Protein AF-A0A0C3K5I9-F1 (afdb_monomer_lite)

Structure (mmCIF, N/CA/C/O backbone):
data_AF-A0A0C3K5I9-F1
#
_entry.id   AF-A0A0C3K5I9-F1
#
loop_
_atom_site.group_PDB
_atom_site.id
_atom_site.type_symbol
_atom_site.label_atom_id
_atom_site.label_alt_id
_atom_site.label_comp_id
_atom_site.label_asym_id
_atom_site.label_entity_id
_atom_site.label_seq_id
_atom_site.pdbx_PDB_ins_code
_atom_site.Cartn_x
_atom_site.Cartn_y
_atom_site.Cartn_z
_atom_site.occupancy
_atom_site.B_iso_or_equiv
_atom_site.auth_seq_id
_atom_site.auth_comp_id
_atom_site.auth_asym_id
_atom_site.auth_atom_id
_atom_site.pdbx_PDB_model_num
ATOM 1 N N . MET A 1 1 ? -6.798 -8.706 -18.621 1.00 51.22 1 MET A N 1
ATOM 2 C CA . MET A 1 1 ? -7.401 -9.427 -17.485 1.00 51.22 1 MET A CA 1
ATOM 3 C C . MET A 1 1 ? -6.403 -9.450 -16.340 1.00 51.22 1 MET A C 1
ATOM 5 O O . MET A 1 1 ? -5.362 -10.071 -16.494 1.00 51.22 1 MET A O 1
ATOM 9 N N . GLY A 1 2 ? -6.638 -8.662 -15.286 1.00 62.53 2 GLY A N 1
ATOM 10 C CA . GLY A 1 2 ? -5.758 -8.630 -14.108 1.00 62.53 2 GLY A CA 1
ATOM 11 C C . GLY A 1 2 ? -5.870 -9.905 -13.270 1.00 62.53 2 GLY A C 1
ATOM 12 O O . GLY A 1 2 ? -6.779 -10.707 -13.486 1.00 62.53 2 GLY A O 1
ATOM 13 N N . SER A 1 3 ? -4.951 -10.083 -12.327 1.00 76.44 3 SER A N 1
ATOM 14 C CA . SER A 1 3 ? -4.976 -11.196 -11.371 1.00 76.44 3 SER A CA 1
ATOM 15 C C . SER A 1 3 ? -5.834 -10.852 -10.154 1.00 76.44 3 SER A C 1
ATOM 17 O O . SER A 1 3 ? -5.973 -9.680 -9.796 1.00 76.44 3 SER A O 1
ATOM 19 N N . ALA A 1 4 ? -6.384 -11.873 -9.489 1.00 86.75 4 ALA A N 1
ATOM 20 C CA . ALA A 1 4 ? -6.992 -11.691 -8.174 1.00 86.75 4 ALA A CA 1
ATOM 21 C C . ALA A 1 4 ? -5.966 -11.099 -7.191 1.00 86.75 4 ALA A C 1
ATOM 23 O O . ALA A 1 4 ? -4.778 -11.427 -7.252 1.00 86.75 4 ALA A O 1
ATOM 24 N N . ALA A 1 5 ? -6.425 -10.213 -6.305 1.00 92.06 5 ALA A N 1
ATOM 25 C CA . ALA A 1 5 ? -5.573 -9.662 -5.263 1.00 92.06 5 ALA A CA 1
ATOM 26 C C . ALA A 1 5 ? -5.323 -10.712 -4.171 1.00 92.06 5 ALA A C 1
ATOM 28 O O . ALA A 1 5 ? -6.255 -11.374 -3.714 1.00 92.06 5 ALA A O 1
ATOM 29 N N . ASN A 1 6 ? -4.075 -10.827 -3.728 1.00 94.88 6 ASN A N 1
ATOM 30 C CA . ASN A 1 6 ? -3.651 -11.726 -2.663 1.00 94.88 6 ASN A CA 1
ATOM 31 C C . ASN A 1 6 ? -3.358 -10.933 -1.390 1.00 94.88 6 ASN A C 1
ATOM 33 O O . ASN A 1 6 ? -2.788 -9.841 -1.447 1.00 94.88 6 ASN A O 1
ATOM 37 N N . ARG A 1 7 ? -3.711 -11.496 -0.231 1.00 97.00 7 ARG A N 1
ATOM 38 C CA . ARG A 1 7 ? -3.305 -10.939 1.061 1.00 97.00 7 ARG A CA 1
ATOM 39 C C . ARG A 1 7 ? -1.832 -11.245 1.290 1.00 97.00 7 ARG A C 1
ATOM 41 O O . ARG A 1 7 ? -1.464 -12.411 1.395 1.00 97.00 7 ARG A O 1
ATOM 48 N N . ILE A 1 8 ? -1.020 -10.202 1.388 1.00 97.25 8 ILE A N 1
ATO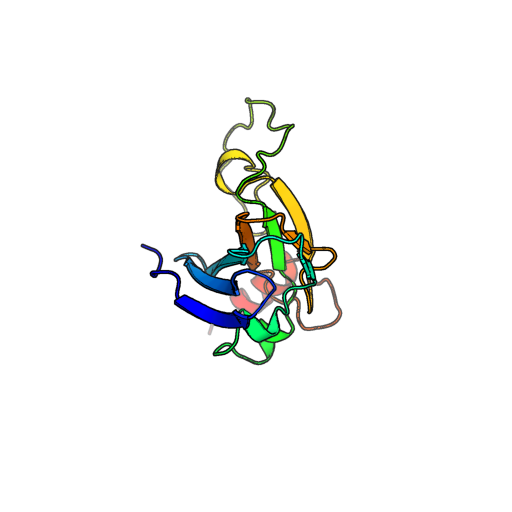M 49 C CA . ILE A 1 8 ? 0.422 -10.311 1.614 1.00 97.25 8 ILE A CA 1
ATOM 50 C C . ILE A 1 8 ? 0.703 -10.573 3.087 1.00 97.25 8 ILE A C 1
ATOM 52 O O . ILE A 1 8 ? 1.422 -11.505 3.432 1.00 97.25 8 ILE A O 1
ATOM 56 N N . TRP A 1 9 ? 0.091 -9.782 3.964 1.00 98.00 9 TRP A N 1
ATOM 57 C CA . TRP A 1 9 ? 0.214 -9.970 5.400 1.00 98.00 9 TRP A CA 1
ATOM 58 C C . TRP A 1 9 ? -1.042 -9.527 6.140 1.00 98.00 9 TRP A C 1
ATOM 60 O O . TRP A 1 9 ? -1.938 -8.867 5.603 1.00 98.00 9 TRP A O 1
ATOM 70 N N . LYS A 1 10 ? -1.091 -9.943 7.403 1.00 97.94 10 LYS A N 1
ATOM 71 C CA . LYS A 1 10 ? -2.139 -9.657 8.371 1.00 97.94 10 LYS A CA 1
ATOM 72 C C . LYS A 1 10 ? -1.466 -9.386 9.717 1.00 97.94 10 LYS A C 1
ATOM 74 O O . LYS A 1 10 ? -0.654 -10.199 10.149 1.00 97.94 10 LYS A O 1
ATOM 79 N N . GLN A 1 11 ? -1.828 -8.288 10.365 1.00 97.81 11 GLN A N 1
ATOM 80 C CA . GLN A 1 11 ? -1.364 -7.920 11.698 1.00 97.81 11 GLN A CA 1
ATOM 81 C C . GLN A 1 11 ? -2.573 -7.651 12.595 1.00 97.81 11 GLN A C 1
ATOM 83 O O . GLN A 1 11 ? -3.464 -6.895 12.214 1.00 97.81 11 GLN A O 1
ATOM 88 N N . GLU A 1 12 ? -2.596 -8.262 13.775 1.00 98.19 12 GLU A N 1
ATOM 89 C CA . GLU A 1 12 ? -3.651 -8.045 14.768 1.00 98.19 12 GLU A CA 1
ATOM 90 C C . GLU A 1 12 ? -3.580 -6.616 15.334 1.00 98.19 12 GLU A C 1
ATOM 92 O O . GLU A 1 12 ? -2.495 -6.076 15.574 1.00 98.19 12 GLU A O 1
ATOM 97 N N . VAL A 1 13 ? -4.743 -5.995 15.519 1.00 97.19 13 VAL A N 1
ATOM 98 C CA . VAL A 1 13 ? -4.927 -4.669 16.128 1.00 97.19 13 VAL A CA 1
ATOM 99 C C . VAL A 1 13 ? -6.134 -4.705 17.071 1.00 97.19 13 VAL A C 1
ATOM 101 O O . VAL A 1 13 ? -6.873 -5.686 17.121 1.00 97.19 13 VAL A O 1
ATOM 104 N N . ALA A 1 14 ? -6.368 -3.633 17.829 1.00 96.06 14 ALA A N 1
ATOM 105 C CA . ALA A 1 14 ? -7.523 -3.559 18.720 1.00 96.06 14 ALA A CA 1
ATOM 106 C C . ALA A 1 14 ? -8.846 -3.786 17.954 1.00 96.06 14 ALA A C 1
ATOM 108 O O . ALA A 1 14 ? -9.176 -3.059 17.011 1.00 96.06 14 ALA A O 1
ATOM 109 N N . GLY A 1 15 ? -9.586 -4.824 18.356 1.00 96.38 15 GLY A N 1
ATOM 110 C CA . GLY A 1 15 ? -10.897 -5.164 17.796 1.00 96.38 15 GLY A CA 1
ATOM 111 C C . GLY A 1 15 ? -10.879 -5.759 16.382 1.00 96.38 15 GLY A C 1
ATOM 112 O O . GLY A 1 15 ? -11.934 -5.862 15.763 1.00 96.38 15 GLY A O 1
ATOM 113 N N . GLY A 1 16 ? -9.718 -6.146 15.839 1.00 97.62 16 GLY A N 1
ATOM 114 C CA . GLY A 1 16 ? -9.644 -6.755 14.511 1.00 97.62 16 GLY A CA 1
ATOM 115 C C . GLY A 1 16 ? -8.230 -6.821 13.948 1.00 97.62 16 GLY A C 1
ATOM 116 O O . GLY A 1 16 ? -7.270 -7.107 14.652 1.00 97.62 16 GLY A O 1
ATOM 117 N N . ASP A 1 17 ? -8.098 -6.563 12.650 1.00 98.50 17 ASP A N 1
ATOM 118 C CA . ASP A 1 17 ? -6.843 -6.736 11.920 1.00 98.50 17 ASP A CA 1
ATOM 119 C C . ASP A 1 17 ? -6.553 -5.592 10.950 1.00 98.50 17 ASP A C 1
ATOM 121 O O . ASP A 1 17 ? -7.455 -5.093 10.269 1.00 98.50 17 ASP A O 1
ATOM 125 N N . LEU A 1 18 ? -5.271 -5.276 10.790 1.00 98.56 18 LEU A N 1
ATOM 126 C CA . LEU A 1 18 ? -4.739 -4.546 9.647 1.00 98.56 18 LEU A CA 1
ATOM 127 C C . LEU A 1 18 ? -4.224 -5.544 8.602 1.00 98.56 18 LEU A C 1
ATOM 129 O O . LEU A 1 18 ? -3.481 -6.472 8.923 1.00 98.56 18 LEU A O 1
ATOM 133 N N . GLN A 1 19 ? -4.609 -5.368 7.340 1.00 98.56 19 GLN A N 1
ATOM 134 C CA . GLN A 1 19 ? -4.277 -6.304 6.264 1.00 98.56 19 GLN A CA 1
ATOM 135 C C . GLN A 1 19 ? -3.767 -5.572 5.026 1.00 98.56 19 GLN A C 1
ATOM 137 O O . GLN A 1 19 ? -4.394 -4.610 4.573 1.00 98.56 19 GLN A O 1
ATOM 142 N N . LEU A 1 20 ? -2.677 -6.076 4.444 1.00 98.44 20 LEU A N 1
ATOM 143 C CA . LEU A 1 20 ? -2.168 -5.635 3.147 1.00 98.44 20 LEU A CA 1
ATOM 144 C C . LEU A 1 20 ? -2.576 -6.624 2.059 1.00 98.44 20 LEU A C 1
ATOM 146 O O . LEU A 1 20 ? -2.302 -7.821 2.156 1.00 98.44 20 LEU A O 1
ATOM 150 N N . TRP A 1 21 ? -3.175 -6.103 0.995 1.00 98.12 21 TRP A N 1
ATOM 151 C CA . TRP A 1 21 ? -3.588 -6.853 -0.184 1.00 98.12 21 TRP A CA 1
ATOM 152 C C . TRP A 1 21 ? -2.957 -6.263 -1.440 1.00 98.12 21 TRP A C 1
ATOM 154 O O . TRP A 1 21 ? -2.878 -5.042 -1.582 1.00 98.12 21 TRP A O 1
ATOM 164 N N . VAL A 1 22 ? -2.530 -7.125 -2.361 1.00 96.50 22 VAL A N 1
ATOM 165 C CA . VAL A 1 22 ? -1.838 -6.723 -3.591 1.00 96.50 22 VAL A CA 1
ATOM 166 C C . VAL A 1 22 ? -2.370 -7.501 -4.785 1.00 96.50 22 VAL A C 1
ATOM 168 O O . VAL A 1 22 ? -2.516 -8.719 -4.722 1.00 96.50 22 VAL A O 1
ATOM 171 N N . GLY A 1 23 ? -2.642 -6.804 -5.887 1.00 93.62 23 GLY A N 1
ATOM 172 C CA . GLY A 1 23 ? -3.086 -7.395 -7.148 1.00 93.62 23 GLY A CA 1
ATOM 173 C C . GLY A 1 23 ? -2.330 -6.831 -8.346 1.00 93.62 23 GLY A C 1
ATOM 174 O O . GLY A 1 23 ? -2.038 -5.639 -8.410 1.00 93.62 23 GLY A O 1
ATOM 175 N N . TRP A 1 24 ? -2.035 -7.689 -9.317 1.00 89.75 24 TRP A N 1
ATOM 176 C CA . TRP A 1 24 ? -1.313 -7.314 -10.531 1.00 89.75 24 TRP A CA 1
ATOM 177 C C . TRP A 1 24 ? -2.276 -6.961 -11.663 1.00 89.75 24 TRP A C 1
ATOM 179 O O . TRP A 1 24 ? -3.224 -7.699 -11.952 1.00 89.75 24 TRP A O 1
ATOM 189 N N . LEU A 1 25 ? -2.016 -5.842 -12.337 1.00 86.88 25 LEU A N 1
ATOM 190 C CA . LEU A 1 25 ? -2.735 -5.425 -13.535 1.00 86.88 25 LEU A CA 1
ATOM 191 C C . LEU A 1 25 ? -1.973 -5.866 -14.791 1.00 86.88 25 LEU A C 1
ATOM 193 O O . LEU A 1 25 ? -0.755 -6.021 -14.790 1.00 86.88 25 LEU A O 1
ATOM 197 N N . THR A 1 26 ? -2.680 -6.033 -15.913 1.00 81.62 26 THR A N 1
ATOM 198 C CA . THR A 1 26 ? -2.060 -6.498 -17.172 1.00 81.62 26 THR A CA 1
ATOM 199 C C . THR A 1 26 ? -1.047 -5.545 -17.778 1.00 81.62 26 THR A C 1
ATOM 201 O O . THR A 1 26 ? -0.323 -5.922 -18.691 1.00 81.62 26 THR A O 1
ATOM 204 N N . ASN A 1 27 ? -1.030 -4.297 -17.330 1.00 78.12 27 ASN A N 1
ATOM 205 C CA . ASN A 1 27 ? -0.135 -3.262 -17.820 1.00 78.12 27 ASN A CA 1
ATOM 206 C C . ASN A 1 27 ? 1.064 -3.041 -16.885 1.00 78.12 27 ASN A C 1
ATOM 208 O O . ASN A 1 27 ? 1.593 -1.936 -16.864 1.00 78.12 27 ASN A O 1
ATOM 212 N N . TRP A 1 28 ? 1.463 -4.067 -16.124 1.00 81.31 28 TRP A N 1
ATOM 213 C CA . TRP A 1 28 ? 2.569 -4.049 -15.152 1.00 81.31 28 TRP A CA 1
ATOM 214 C C . TRP A 1 28 ? 2.357 -3.168 -13.918 1.00 81.31 28 TRP A C 1
ATOM 216 O O . TRP A 1 28 ? 3.191 -3.180 -13.017 1.00 81.31 28 TRP A O 1
ATOM 226 N N . ASP A 1 29 ? 1.239 -2.452 -13.850 1.00 88.12 29 ASP A N 1
ATOM 227 C CA . ASP A 1 29 ? 0.862 -1.691 -12.669 1.00 88.12 29 ASP A CA 1
ATOM 228 C C . ASP A 1 29 ? 0.363 -2.621 -11.556 1.00 88.12 29 ASP A C 1
ATOM 230 O O . ASP A 1 29 ? -0.116 -3.737 -11.792 1.00 88.12 29 ASP A O 1
ATOM 234 N N . THR A 1 30 ? 0.422 -2.122 -10.328 1.00 92.12 30 THR A N 1
ATOM 235 C CA . THR A 1 30 ? 0.059 -2.887 -9.134 1.00 92.12 30 THR A CA 1
ATOM 236 C C . THR A 1 30 ? -1.034 -2.161 -8.368 1.00 92.12 30 THR A C 1
ATOM 238 O O . THR A 1 30 ? -0.944 -0.959 -8.140 1.00 92.12 30 THR A O 1
ATOM 241 N N . VAL A 1 31 ? -2.074 -2.879 -7.956 1.00 94.44 31 VAL A N 1
ATOM 242 C CA . VAL A 1 31 ? -3.081 -2.380 -7.015 1.00 94.44 31 VAL A CA 1
ATOM 243 C C . VAL A 1 31 ? -2.677 -2.799 -5.613 1.00 94.44 31 VAL A C 1
ATOM 245 O O . VAL A 1 31 ? -2.341 -3.958 -5.384 1.00 94.44 31 VAL A O 1
ATOM 248 N N . VAL A 1 32 ? -2.731 -1.855 -4.682 1.00 96.94 32 VAL A N 1
ATOM 249 C CA . VAL A 1 32 ? -2.394 -2.046 -3.272 1.00 96.94 32 VAL A CA 1
ATOM 250 C C . VAL A 1 32 ? -3.586 -1.613 -2.438 1.00 96.94 32 VAL A C 1
ATOM 252 O O . VAL A 1 32 ? -4.069 -0.497 -2.603 1.00 96.94 32 VAL A O 1
ATOM 255 N N . ALA A 1 33 ? -4.054 -2.464 -1.531 1.00 97.81 33 ALA A N 1
ATOM 256 C CA . ALA A 1 33 ? -5.095 -2.112 -0.578 1.00 97.81 33 ALA A CA 1
ATOM 257 C C . ALA A 1 33 ? -4.622 -2.342 0.857 1.00 97.81 33 ALA A C 1
ATOM 259 O O . ALA A 1 33 ? -4.115 -3.412 1.191 1.00 97.81 33 ALA A O 1
ATOM 260 N N . LEU A 1 34 ? -4.819 -1.332 1.704 1.00 98.31 34 LEU A N 1
ATOM 261 C CA . LEU A 1 34 ? -4.613 -1.424 3.143 1.00 98.31 34 LEU A CA 1
ATOM 262 C C . LEU A 1 34 ? -5.981 -1.361 3.820 1.00 98.31 34 LEU A C 1
ATOM 264 O O . LEU A 1 34 ? -6.678 -0.346 3.734 1.00 98.31 34 LEU A O 1
ATOM 268 N N . MET A 1 35 ? -6.369 -2.461 4.455 1.00 98.31 35 MET A N 1
ATOM 269 C CA . MET A 1 35 ? -7.682 -2.641 5.066 1.00 98.31 35 MET A CA 1
ATOM 270 C C . MET A 1 35 ? -7.535 -2.721 6.577 1.00 98.31 35 MET A C 1
ATOM 272 O O . MET A 1 35 ? -6.834 -3.592 7.089 1.00 98.31 35 MET A O 1
ATOM 276 N N . ASN A 1 36 ? -8.215 -1.823 7.279 1.00 98.44 36 ASN A N 1
ATOM 277 C CA . ASN A 1 36 ? -8.374 -1.883 8.719 1.00 98.44 36 ASN A CA 1
ATOM 278 C C . ASN A 1 36 ? -9.744 -2.480 9.025 1.00 98.44 36 ASN A C 1
ATOM 280 O O . ASN A 1 36 ? -10.760 -1.909 8.646 1.00 98.44 36 ASN A O 1
ATOM 284 N N . THR A 1 37 ? -9.771 -3.624 9.692 1.00 98.44 37 THR A N 1
ATOM 285 C CA . THR A 1 37 ? -11.004 -4.266 10.169 1.00 98.44 37 THR A CA 1
ATOM 286 C C . THR A 1 37 ? -11.256 -4.014 11.654 1.00 98.44 37 THR A C 1
ATOM 288 O O . THR A 1 37 ? -12.341 -4.336 12.124 1.00 98.44 37 THR A O 1
ATOM 291 N N . GLY A 1 38 ? -10.290 -3.418 12.362 1.00 98.12 38 GLY A N 1
ATOM 292 C CA . GLY A 1 38 ? -10.388 -3.081 13.778 1.00 98.12 38 GLY A CA 1
ATOM 293 C C . GLY A 1 38 ? -11.111 -1.764 14.058 1.00 98.12 38 GLY A C 1
ATOM 294 O O . GLY A 1 38 ? -11.622 -1.093 13.155 1.00 98.12 38 GLY A O 1
ATOM 295 N N . GLU A 1 39 ?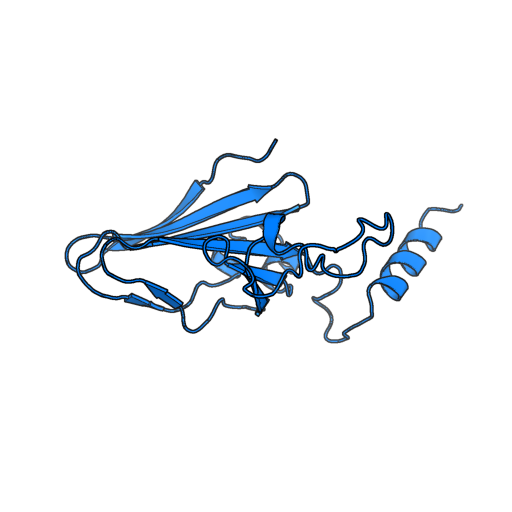 -11.125 -1.406 15.339 1.00 98.00 39 GLU A N 1
ATOM 296 C CA . GLU A 1 39 ? -11.975 -0.346 15.902 1.00 98.00 39 GLU A CA 1
ATOM 297 C C . GLU A 1 39 ? -11.262 1.006 16.060 1.00 98.00 39 GLU A C 1
ATOM 299 O O . GLU A 1 39 ? -11.902 2.027 16.311 1.00 98.00 39 GLU A O 1
ATOM 304 N N . GLU A 1 40 ? -9.941 1.045 15.873 1.00 98.06 40 GLU A N 1
ATOM 305 C CA . GLU A 1 40 ? -9.128 2.253 16.028 1.00 98.06 40 GLU A CA 1
ATOM 306 C C . GLU A 1 40 ? -8.588 2.773 14.695 1.00 98.06 40 GLU A C 1
ATOM 308 O O . GLU A 1 40 ? -8.421 2.033 13.728 1.00 98.06 40 GLU A O 1
ATOM 313 N N . THR A 1 41 ? -8.279 4.071 14.631 1.00 98.19 41 THR A N 1
ATOM 314 C CA . THR A 1 41 ? -7.562 4.624 13.474 1.00 98.19 41 THR A CA 1
ATOM 315 C C . THR A 1 41 ? -6.099 4.208 13.528 1.00 98.19 41 THR A C 1
ATOM 317 O O . THR A 1 41 ? -5.384 4.579 14.456 1.00 98.19 41 THR A O 1
ATOM 320 N N . ILE A 1 42 ? -5.624 3.543 12.479 1.00 98.00 42 ILE A N 1
ATOM 321 C CA . ILE A 1 42 ? -4.220 3.158 12.357 1.00 98.00 42 ILE A CA 1
ATOM 322 C C . ILE A 1 42 ? -3.458 4.202 11.543 1.00 98.00 42 ILE A C 1
ATOM 324 O O . ILE A 1 42 ? -3.842 4.539 10.419 1.00 98.00 42 ILE A O 1
ATOM 328 N N . LYS A 1 43 ? -2.356 4.701 12.110 1.00 97.62 43 LYS A N 1
ATOM 329 C CA . LYS A 1 43 ? -1.377 5.554 11.424 1.00 97.62 43 LYS A CA 1
ATOM 330 C C . LYS A 1 43 ? -0.149 4.720 11.106 1.00 97.62 43 LYS A C 1
ATOM 332 O O . LYS A 1 43 ? 0.495 4.212 12.017 1.00 97.62 43 LYS A O 1
ATOM 337 N N . THR A 1 44 ? 0.162 4.558 9.829 1.00 97.12 44 THR A N 1
ATOM 338 C CA . THR A 1 44 ? 1.241 3.669 9.396 1.00 97.12 44 THR A CA 1
ATOM 339 C C . THR A 1 44 ? 1.829 4.094 8.050 1.00 97.12 44 THR A C 1
ATOM 341 O O . THR A 1 44 ? 1.483 5.133 7.479 1.00 97.12 44 THR A O 1
ATOM 344 N N . SER A 1 45 ? 2.743 3.278 7.545 1.00 96.94 45 SER A N 1
ATOM 345 C CA . SER A 1 45 ? 3.259 3.327 6.186 1.00 96.94 45 SER A CA 1
ATOM 346 C C . SER A 1 45 ? 3.201 1.934 5.564 1.00 96.94 45 SER A C 1
ATOM 348 O O . SER A 1 45 ? 3.230 0.939 6.283 1.00 96.94 45 SER A O 1
ATOM 350 N N . VAL A 1 46 ? 3.129 1.859 4.237 1.00 97.69 46 VAL A N 1
ATOM 351 C CA . VAL A 1 46 ? 3.204 0.585 3.503 1.00 97.69 46 VAL A CA 1
ATOM 352 C C . VAL A 1 46 ? 4.551 0.508 2.808 1.00 97.69 46 VAL A C 1
ATOM 354 O O . VAL A 1 46 ? 4.844 1.353 1.960 1.00 97.69 46 VAL A O 1
ATOM 357 N N . ALA A 1 47 ? 5.367 -0.490 3.145 1.00 96.62 47 ALA A N 1
ATOM 358 C CA . ALA A 1 47 ? 6.643 -0.706 2.480 1.00 96.62 47 ALA A CA 1
ATOM 359 C C . ALA A 1 47 ? 6.425 -1.219 1.048 1.00 96.62 47 ALA A C 1
ATOM 361 O O . ALA A 1 47 ? 5.711 -2.191 0.811 1.00 96.62 47 ALA A O 1
ATOM 362 N N . ILE A 1 48 ? 7.097 -0.600 0.079 1.00 95.50 48 ILE A N 1
ATOM 363 C CA . ILE A 1 48 ? 7.130 -1.062 -1.316 1.00 95.50 48 ILE A CA 1
ATOM 364 C C . ILE A 1 48 ? 7.764 -2.460 -1.400 1.00 95.50 48 ILE A C 1
ATOM 366 O O . ILE A 1 48 ? 7.368 -3.272 -2.232 1.00 95.50 48 ILE A O 1
ATOM 370 N N . ALA A 1 49 ? 8.690 -2.778 -0.492 1.00 94.94 49 ALA A N 1
ATOM 371 C CA . ALA A 1 49 ? 9.264 -4.115 -0.376 1.00 94.94 49 ALA A CA 1
ATOM 372 C C . ALA A 1 49 ? 8.226 -5.194 -0.010 1.00 94.94 49 ALA A C 1
ATOM 374 O O . ALA A 1 49 ? 8.343 -6.310 -0.512 1.00 94.94 49 ALA A O 1
ATOM 375 N N . ASP A 1 50 ? 7.208 -4.862 0.794 1.00 95.69 50 ASP A N 1
ATOM 376 C CA . ASP A 1 50 ? 6.121 -5.793 1.120 1.00 95.69 50 ASP A CA 1
ATOM 377 C C . ASP A 1 50 ? 5.215 -6.004 -0.091 1.00 95.69 50 ASP A C 1
ATOM 379 O O . ASP A 1 50 ? 4.842 -7.137 -0.395 1.00 95.69 50 ASP A O 1
ATOM 383 N N . VAL A 1 51 ? 4.903 -4.918 -0.812 1.00 94.94 51 VAL A N 1
ATOM 384 C CA . VAL A 1 51 ? 4.072 -4.957 -2.025 1.00 94.94 51 VAL A CA 1
ATOM 385 C C . VAL A 1 51 ? 4.688 -5.867 -3.086 1.00 94.94 51 VAL A C 1
ATOM 387 O O . VAL A 1 51 ? 3.981 -6.639 -3.726 1.00 94.94 51 VAL A O 1
ATOM 390 N N . PHE A 1 52 ? 6.011 -5.806 -3.236 1.00 93.06 52 PHE A N 1
ATOM 391 C CA . PHE A 1 52 ? 6.785 -6.618 -4.172 1.00 93.06 52 PHE A CA 1
ATOM 392 C C . PHE A 1 52 ? 7.550 -7.737 -3.449 1.00 93.06 52 PHE A C 1
ATOM 394 O O . PHE A 1 52 ? 8.741 -7.941 -3.696 1.00 93.06 52 PHE A O 1
ATOM 401 N N . THR A 1 53 ? 6.866 -8.464 -2.556 1.00 89.19 53 THR A N 1
ATOM 402 C CA . THR A 1 53 ? 7.436 -9.537 -1.712 1.00 89.19 53 THR A CA 1
ATOM 403 C C . THR A 1 53 ? 8.130 -10.650 -2.499 1.00 89.19 53 THR A C 1
ATOM 405 O O . THR A 1 53 ? 9.119 -11.211 -2.029 1.00 89.19 53 THR A O 1
ATOM 408 N N . ASP A 1 54 ? 7.646 -10.957 -3.697 1.00 85.12 54 ASP A N 1
ATOM 409 C CA . ASP A 1 54 ? 8.199 -11.923 -4.653 1.00 85.12 54 ASP A CA 1
ATOM 410 C C . ASP A 1 54 ? 8.883 -11.234 -5.848 1.00 85.12 54 ASP A C 1
ATOM 412 O O . ASP A 1 54 ? 9.409 -11.884 -6.750 1.00 85.12 54 ASP A O 1
ATOM 416 N N . GLY A 1 55 ? 8.915 -9.901 -5.840 1.00 82.56 55 GLY A N 1
ATOM 417 C CA . GLY A 1 55 ? 9.513 -9.089 -6.883 1.00 82.56 55 GLY A CA 1
ATOM 418 C C . GLY A 1 55 ? 11.035 -9.040 -6.799 1.00 82.56 55 GLY A C 1
ATOM 419 O O . GLY A 1 55 ? 11.651 -9.273 -5.751 1.00 82.56 55 GLY A O 1
ATOM 420 N N . SER A 1 56 ? 11.639 -8.673 -7.928 1.00 86.50 56 SER A N 1
ATOM 421 C CA . SER A 1 56 ? 13.077 -8.427 -8.042 1.00 86.50 56 SER A CA 1
ATOM 422 C C . SER A 1 56 ? 13.557 -7.299 -7.120 1.00 86.50 56 SER A C 1
ATOM 424 O O . SER A 1 56 ? 12.790 -6.409 -6.740 1.00 86.50 56 SER A O 1
ATOM 426 N N . ASP A 1 57 ? 14.861 -7.275 -6.846 1.00 85.81 57 ASP A N 1
ATOM 427 C CA . ASP A 1 57 ? 15.539 -6.167 -6.165 1.00 85.81 57 ASP A CA 1
ATOM 428 C C . ASP A 1 57 ? 15.234 -4.801 -6.792 1.00 85.81 57 ASP A C 1
ATOM 430 O O . ASP A 1 57 ? 15.075 -3.806 -6.084 1.00 85.81 57 ASP A O 1
ATOM 434 N N . TRP A 1 58 ? 15.126 -4.763 -8.124 1.00 86.56 58 TRP A N 1
ATOM 435 C CA . TRP A 1 58 ? 14.764 -3.562 -8.866 1.00 86.56 58 TRP A CA 1
ATOM 436 C C . TRP A 1 58 ? 13.362 -3.079 -8.474 1.00 86.56 58 TRP A C 1
ATOM 438 O O . TRP A 1 58 ? 13.210 -1.928 -8.074 1.00 86.56 58 TRP A O 1
ATOM 448 N N . SER A 1 59 ? 12.359 -3.962 -8.496 1.00 85.94 59 SER A N 1
ATOM 449 C CA . SER A 1 59 ? 10.967 -3.621 -8.160 1.00 85.94 59 SER A CA 1
ATOM 450 C C . SER A 1 59 ? 10.836 -3.096 -6.725 1.00 85.94 59 SER A C 1
ATOM 452 O O . SER A 1 59 ? 10.150 -2.115 -6.467 1.00 85.94 59 SER A O 1
ATOM 454 N N . ARG A 1 60 ? 11.566 -3.677 -5.770 1.00 89.12 60 ARG A N 1
ATOM 455 C CA . ARG A 1 60 ? 11.514 -3.231 -4.365 1.00 89.12 60 ARG A CA 1
ATOM 456 C C . ARG A 1 60 ? 12.158 -1.856 -4.131 1.00 89.12 60 ARG A C 1
ATOM 458 O O . ARG A 1 60 ? 11.851 -1.206 -3.134 1.00 89.12 60 ARG A O 1
ATOM 465 N N . LYS A 1 61 ? 13.059 -1.418 -5.020 1.00 87.69 61 LYS A N 1
ATOM 466 C CA . LYS A 1 61 ? 13.836 -0.164 -4.904 1.00 87.69 61 LYS A CA 1
ATOM 467 C C . LYS A 1 61 ? 13.387 0.932 -5.875 1.00 87.69 61 LYS A C 1
ATOM 469 O O . LYS A 1 61 ? 13.852 2.072 -5.742 1.00 87.69 61 LYS A O 1
ATOM 474 N N 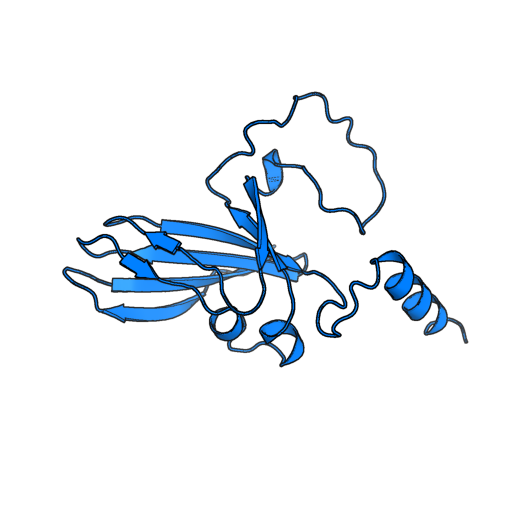. ALA A 1 62 ? 12.540 0.593 -6.844 1.00 87.06 62 ALA A N 1
ATOM 475 C CA . ALA A 1 62 ? 12.025 1.499 -7.859 1.00 87.06 62 ALA A CA 1
ATOM 476 C C . ALA A 1 62 ? 11.114 2.583 -7.266 1.00 87.06 62 ALA A C 1
ATOM 478 O O . ALA A 1 62 ? 10.627 2.488 -6.135 1.00 87.06 62 ALA A O 1
ATOM 479 N N . ALA A 1 63 ? 10.921 3.637 -8.050 1.00 89.19 63 ALA A N 1
ATOM 480 C CA . ALA A 1 63 ? 9.941 4.670 -7.798 1.00 89.19 63 ALA A CA 1
ATOM 481 C C . ALA A 1 63 ? 8.669 4.371 -8.600 1.00 89.19 63 ALA A C 1
ATOM 483 O O . ALA A 1 63 ? 8.721 3.817 -9.700 1.00 89.19 63 ALA A O 1
ATOM 484 N N . TYR A 1 64 ? 7.526 4.761 -8.051 1.00 89.50 64 TYR A N 1
ATOM 485 C CA . TYR A 1 64 ? 6.217 4.497 -8.636 1.00 89.50 64 TYR A CA 1
ATOM 486 C C . TYR A 1 64 ? 5.364 5.755 -8.606 1.00 89.50 64 TYR A C 1
ATOM 488 O O . TYR A 1 64 ? 5.391 6.500 -7.629 1.00 89.50 64 TYR A O 1
ATOM 496 N N . TYR A 1 65 ? 4.560 5.974 -9.640 1.00 91.25 65 TYR A N 1
ATOM 497 C CA . TYR A 1 65 ? 3.462 6.928 -9.550 1.00 91.25 65 TYR A CA 1
ATOM 498 C C . TYR A 1 65 ? 2.391 6.359 -8.621 1.00 91.25 65 TYR A C 1
ATOM 500 O O . TYR A 1 65 ? 1.916 5.246 -8.838 1.00 91.25 65 TYR A O 1
ATOM 508 N N . LEU A 1 66 ? 2.004 7.117 -7.602 1.00 92.56 66 LEU A N 1
ATOM 509 C CA . LEU A 1 66 ? 0.963 6.740 -6.658 1.00 92.56 66 LEU A CA 1
ATOM 510 C C . LEU A 1 66 ? -0.347 7.419 -7.048 1.00 92.56 66 LEU A C 1
ATOM 512 O O . LEU A 1 66 ? -0.414 8.646 -7.147 1.00 92.56 66 LEU A O 1
ATOM 516 N N . TYR A 1 67 ? -1.392 6.621 -7.223 1.00 91.12 67 TYR A N 1
ATOM 517 C CA . TYR A 1 67 ? -2.744 7.117 -7.442 1.00 91.12 67 TYR A CA 1
ATOM 518 C C . TYR A 1 67 ? -3.688 6.546 -6.392 1.00 91.12 67 TYR A C 1
ATOM 520 O O . TYR A 1 67 ? -3.673 5.341 -6.154 1.00 91.12 67 TYR A O 1
ATOM 528 N N . ASP A 1 68 ? -4.508 7.393 -5.780 1.00 91.62 68 ASP A N 1
ATOM 529 C CA . ASP A 1 68 ? -5.601 6.978 -4.901 1.00 91.62 68 ASP A CA 1
ATOM 530 C C . ASP A 1 68 ? -6.818 6.637 -5.751 1.00 91.62 68 ASP A C 1
ATOM 532 O O . ASP A 1 68 ? -7.334 7.495 -6.464 1.00 91.62 68 ASP A O 1
ATOM 536 N N . LEU A 1 69 ? -7.252 5.378 -5.707 1.00 90.88 69 LEU A N 1
ATOM 537 C CA . LEU A 1 69 ? -8.332 4.892 -6.564 1.00 90.88 69 LEU A CA 1
ATOM 538 C C . LEU A 1 69 ? -9.726 5.299 -6.072 1.00 90.88 69 LEU A C 1
ATOM 540 O O . LEU A 1 69 ? -10.682 5.162 -6.834 1.00 90.88 69 LEU A O 1
ATOM 544 N N . TRP A 1 70 ? -9.855 5.782 -4.832 1.00 87.06 70 TRP A N 1
ATOM 545 C CA . TRP A 1 70 ? -11.140 6.201 -4.263 1.00 87.06 70 TRP A CA 1
ATOM 546 C C . TRP A 1 70 ? -11.358 7.709 -4.287 1.00 87.06 70 TRP A C 1
ATOM 548 O O . TRP A 1 70 ? -12.503 8.154 -4.215 1.00 87.06 70 TRP A O 1
ATOM 558 N N . GLU A 1 71 ? -10.296 8.499 -4.423 1.00 80.31 71 GLU A N 1
ATOM 559 C CA . GLU A 1 71 ? -10.426 9.919 -4.725 1.00 80.31 71 GLU A CA 1
ATOM 560 C C . GLU A 1 71 ? -10.455 10.118 -6.241 1.00 80.31 71 GLU A C 1
ATOM 562 O O . GLU A 1 71 ? -9.548 9.703 -6.964 1.00 80.31 71 GLU A O 1
ATOM 567 N N . LEU A 1 72 ? -11.499 10.778 -6.737 1.00 67.69 72 LEU A N 1
ATOM 568 C CA . LEU A 1 72 ? -11.476 11.316 -8.091 1.00 67.69 72 LEU A CA 1
ATOM 569 C C . LEU A 1 72 ? -10.557 12.540 -8.114 1.00 67.69 72 LEU A C 1
ATOM 571 O O . LEU A 1 72 ? -10.462 13.289 -7.145 1.00 67.69 72 LEU A O 1
ATOM 575 N N . GLU A 1 73 ? -9.863 12.751 -9.228 1.00 63.91 73 GLU A N 1
ATOM 576 C CA . GLU A 1 73 ? -9.134 13.999 -9.424 1.00 63.91 73 GLU A CA 1
ATOM 577 C C . GLU A 1 73 ? -10.155 15.136 -9.589 1.00 63.91 73 GLU A C 1
ATOM 579 O O . GLU A 1 73 ? -10.901 15.160 -10.570 1.00 63.91 73 GLU A O 1
ATOM 584 N N . ASP A 1 74 ? -10.181 16.073 -8.635 1.00 61.28 74 ASP A N 1
ATOM 585 C CA . ASP A 1 74 ? -11.165 17.168 -8.555 1.00 61.28 74 ASP A CA 1
ATOM 586 C C . ASP A 1 74 ? -11.187 18.079 -9.806 1.00 61.28 74 ASP A C 1
ATOM 588 O O . ASP A 1 74 ? -12.103 18.877 -9.978 1.00 61.28 74 ASP A O 1
ATOM 592 N N . ASN A 1 75 ? -10.201 17.953 -10.708 1.00 49.50 75 ASN A N 1
ATOM 593 C CA . ASN A 1 75 ? -9.984 18.850 -11.845 1.00 49.50 75 ASN A CA 1
ATOM 594 C C . ASN A 1 75 ? -9.731 18.135 -13.184 1.00 49.50 75 ASN A C 1
ATOM 596 O O . ASN A 1 75 ? -8.841 18.524 -13.944 1.00 49.50 75 ASN A O 1
ATOM 600 N N . VAL A 1 76 ? -10.544 17.140 -13.551 1.00 50.78 76 VAL A N 1
ATOM 601 C CA . VAL A 1 76 ? -10.699 16.827 -14.982 1.00 50.78 76 VAL A CA 1
ATOM 602 C C . VAL A 1 76 ? -11.756 17.769 -15.554 1.00 50.78 76 VAL A C 1
ATOM 604 O O . VAL A 1 76 ? -12.940 17.430 -15.598 1.00 50.78 76 VAL A O 1
ATOM 607 N N . ASN A 1 77 ? -11.329 18.947 -16.030 1.00 45.09 77 ASN A N 1
ATOM 608 C CA . ASN A 1 77 ? -12.104 19.691 -17.024 1.00 45.09 77 ASN A CA 1
ATOM 609 C C . ASN A 1 77 ? -12.504 18.684 -18.108 1.00 45.09 77 ASN A C 1
ATOM 611 O O . ASN A 1 77 ? -11.640 18.100 -18.761 1.00 45.09 77 ASN A O 1
ATOM 615 N N . ALA A 1 78 ? -13.803 18.435 -18.258 1.00 47.78 78 ALA A N 1
ATOM 616 C CA . ALA A 1 78 ? -14.378 17.330 -19.025 1.00 47.78 78 ALA A CA 1
ATOM 617 C C . ALA A 1 78 ? -14.093 17.355 -20.545 1.00 47.78 78 ALA A C 1
ATOM 619 O O . ALA A 1 78 ? -14.669 16.555 -21.275 1.00 47.78 78 ALA A O 1
ATOM 620 N N . ASN A 1 79 ? -13.188 18.223 -21.005 1.00 43.50 79 ASN A N 1
ATOM 621 C CA . ASN A 1 79 ? -12.782 18.419 -22.392 1.00 43.50 79 ASN A CA 1
ATOM 622 C C . ASN A 1 79 ? -11.306 18.040 -22.619 1.00 43.50 79 ASN A C 1
ATOM 624 O O . ASN A 1 79 ? -10.582 18.744 -23.323 1.00 43.50 79 ASN A O 1
ATOM 628 N N . ILE A 1 80 ? -10.826 16.937 -22.034 1.00 46.56 80 ILE A N 1
ATOM 629 C CA . ILE A 1 80 ? -9.571 16.333 -22.500 1.00 46.56 80 ILE A CA 1
ATOM 630 C C . ILE A 1 80 ? -9.889 15.594 -23.801 1.00 46.56 80 ILE A C 1
ATOM 632 O O . ILE A 1 80 ? -10.372 14.461 -23.788 1.00 46.56 80 ILE A O 1
ATOM 636 N N . THR A 1 81 ? -9.631 16.249 -24.935 1.00 38.50 81 THR A N 1
ATOM 637 C CA . THR A 1 81 ? -9.504 15.581 -26.232 1.00 38.50 81 THR A CA 1
ATOM 638 C C . THR A 1 81 ? -8.517 14.435 -26.048 1.00 38.50 81 THR A C 1
ATOM 640 O O . THR A 1 81 ? -7.355 14.673 -25.721 1.00 38.50 81 THR A O 1
ATOM 643 N N . MET A 1 82 ? -8.982 13.192 -26.210 1.00 39.53 82 MET A N 1
ATOM 644 C CA . MET A 1 82 ? -8.119 12.014 -26.225 1.00 39.53 82 MET A CA 1
ATOM 645 C C . MET A 1 82 ? -7.184 12.133 -27.431 1.00 39.53 82 MET A C 1
ATOM 647 O O . MET A 1 82 ? -7.488 11.639 -28.512 1.00 39.53 82 MET A O 1
ATOM 651 N N . THR A 1 83 ? -6.056 12.823 -27.282 1.00 37.22 83 THR A N 1
ATOM 652 C CA . THR A 1 83 ? -4.983 12.754 -28.263 1.00 37.22 83 THR A CA 1
ATOM 653 C C . THR A 1 83 ? -4.304 11.397 -28.087 1.00 37.22 83 THR A C 1
ATOM 655 O O . THR A 1 83 ? -3.797 11.082 -27.004 1.00 37.22 83 THR A O 1
ATOM 658 N N . PRO A 1 84 ? -4.302 10.529 -29.111 1.00 49.88 84 PRO A N 1
ATOM 659 C CA . PRO A 1 84 ? -3.450 9.363 -29.065 1.00 49.88 84 PRO A CA 1
ATOM 660 C C . PRO A 1 84 ? -2.019 9.872 -29.238 1.00 49.88 84 PRO A C 1
ATOM 662 O O . PRO A 1 84 ? -1.748 10.528 -30.242 1.00 49.88 84 PRO A O 1
ATOM 665 N N . ARG A 1 85 ? -1.139 9.572 -28.265 1.00 48.34 85 ARG A N 1
ATOM 666 C CA . ARG A 1 85 ? 0.322 9.347 -28.409 1.00 48.34 85 ARG A CA 1
ATOM 667 C C . ARG A 1 85 ? 1.186 10.041 -27.348 1.00 48.34 85 ARG A C 1
ATOM 669 O O . ARG A 1 85 ? 1.374 11.249 -27.372 1.00 48.34 85 ARG A O 1
ATOM 676 N N . ALA A 1 86 ? 1.774 9.202 -26.496 1.00 37.62 86 ALA A N 1
ATOM 677 C CA . ALA A 1 86 ? 3.196 9.081 -26.138 1.00 37.62 86 ALA A CA 1
ATOM 678 C C . ALA A 1 86 ? 3.250 8.415 -24.753 1.00 37.62 86 ALA A C 1
ATOM 680 O O . ALA A 1 86 ? 2.811 8.994 -23.765 1.00 37.62 86 ALA A O 1
ATOM 681 N N . GLU A 1 87 ? 3.752 7.182 -24.684 1.00 46.81 87 GLU A N 1
ATOM 682 C CA . GLU A 1 87 ? 3.747 6.291 -23.505 1.00 46.81 87 GLU A CA 1
ATOM 683 C C . GLU A 1 87 ? 4.583 6.796 -22.309 1.00 46.81 87 GLU A C 1
ATOM 685 O O . GLU A 1 87 ? 4.702 6.116 -21.295 1.00 46.81 87 GLU A O 1
ATOM 690 N N . SER A 1 88 ? 5.157 7.994 -22.414 1.00 45.91 88 SER A N 1
ATOM 691 C CA . SER A 1 88 ? 6.156 8.547 -21.501 1.00 45.91 88 SER A CA 1
ATOM 692 C C . SER A 1 88 ? 5.665 9.718 -20.639 1.00 45.91 88 SER A C 1
ATOM 694 O O . SER A 1 88 ? 6.473 10.317 -19.936 1.00 45.91 88 SER A O 1
ATOM 696 N N . VAL A 1 89 ? 4.377 10.080 -20.689 1.00 44.25 89 VAL A N 1
ATOM 697 C CA . VAL A 1 89 ? 3.789 11.121 -19.821 1.00 44.25 89 VAL A CA 1
ATOM 698 C C . VAL A 1 89 ? 2.668 10.495 -18.988 1.00 44.25 89 VAL A C 1
ATOM 700 O O . VAL A 1 89 ? 1.810 9.820 -19.568 1.00 44.25 89 VAL A O 1
ATOM 703 N N . PRO A 1 90 ? 2.634 10.690 -17.653 1.00 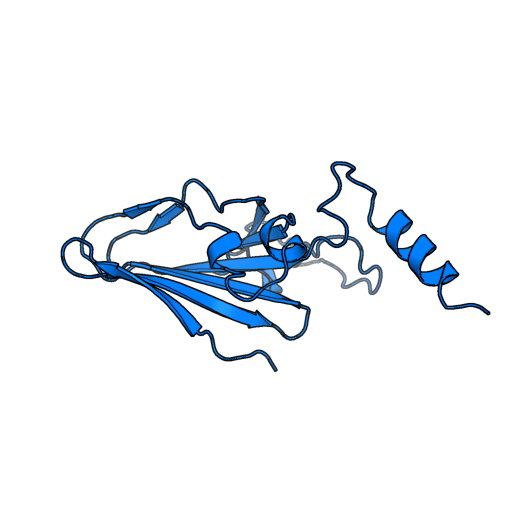47.53 90 PRO A N 1
ATOM 704 C CA . PRO A 1 90 ? 1.554 10.169 -16.827 1.00 47.53 90 PRO A CA 1
ATOM 705 C C . PRO A 1 90 ? 0.222 10.689 -17.363 1.00 47.53 90 PRO A C 1
ATOM 707 O O . PRO A 1 90 ? 0.004 11.898 -17.471 1.00 47.53 90 PRO A O 1
ATOM 710 N N . ARG A 1 91 ? -0.678 9.766 -17.725 1.00 53.22 91 ARG A N 1
ATOM 711 C CA . ARG A 1 91 ? -2.059 10.122 -18.043 1.00 53.22 91 ARG A CA 1
ATOM 712 C C . ARG A 1 91 ? -2.639 10.813 -16.809 1.00 53.22 91 ARG A C 1
ATOM 714 O O . ARG A 1 91 ? -2.950 10.138 -15.833 1.00 53.22 91 ARG A O 1
ATOM 721 N N . LYS A 1 92 ? -2.849 12.130 -16.877 1.00 49.19 92 LYS A N 1
ATOM 722 C CA . LYS A 1 92 ? -3.823 12.851 -16.036 1.00 49.19 92 LYS A CA 1
ATOM 723 C C . LYS A 1 92 ? -5.248 12.497 -16.474 1.00 49.19 92 LYS A C 1
ATOM 725 O O . LYS A 1 92 ? -6.074 13.354 -16.759 1.00 49.19 92 LYS A O 1
ATOM 730 N N . ASP A 1 93 ? -5.498 11.205 -16.650 1.00 53.25 93 ASP A N 1
ATOM 731 C CA . ASP A 1 93 ? -6.834 10.682 -16.875 1.00 53.25 93 ASP A CA 1
ATOM 732 C C . ASP A 1 93 ? -7.363 10.254 -15.509 1.00 53.25 93 ASP A C 1
ATOM 734 O O . ASP A 1 93 ? -7.476 9.063 -15.200 1.00 53.25 93 ASP A O 1
ATOM 738 N N . GLY A 1 94 ? -7.624 11.253 -14.657 1.00 51.41 94 GLY A N 1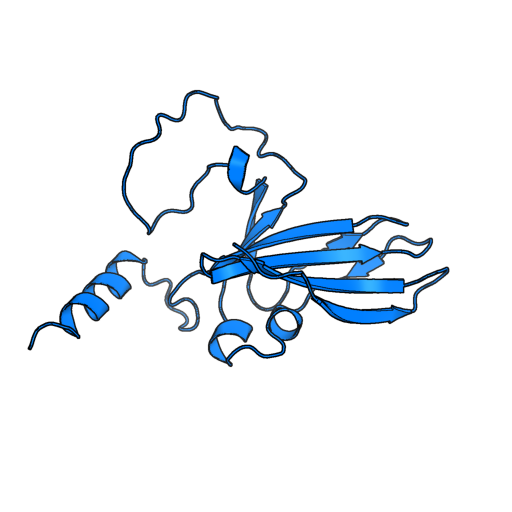
ATOM 739 C CA . GLY A 1 94 ? -8.134 11.065 -13.299 1.00 51.41 94 GLY A CA 1
ATOM 740 C C . GLY A 1 94 ? -9.459 10.297 -13.245 1.00 51.41 94 GLY A C 1
ATOM 741 O O . GLY A 1 94 ? -9.842 9.806 -12.188 1.00 51.41 94 GLY A O 1
ATOM 742 N N . ARG A 1 95 ? -10.134 10.109 -14.391 1.00 55.09 95 ARG A N 1
ATOM 743 C CA . ARG A 1 95 ? -11.337 9.273 -14.517 1.00 55.09 95 ARG A CA 1
ATOM 744 C C . ARG A 1 95 ? -11.043 7.774 -14.567 1.00 55.09 95 ARG A C 1
ATOM 746 O O . ARG A 1 95 ? -11.925 6.989 -14.243 1.00 55.09 95 ARG A O 1
ATOM 753 N N . ARG A 1 96 ? -9.845 7.357 -14.994 1.00 65.94 96 ARG A N 1
ATOM 754 C CA . ARG A 1 96 ? -9.472 5.930 -15.104 1.00 65.94 96 ARG A CA 1
ATOM 755 C C . ARG A 1 96 ? -8.541 5.450 -14.003 1.00 65.94 96 ARG A C 1
ATOM 757 O O . ARG A 1 96 ? -8.497 4.250 -13.746 1.00 65.94 96 ARG A O 1
ATOM 764 N N . TYR A 1 97 ? -7.776 6.354 -13.399 1.00 70.88 97 TYR A N 1
ATOM 765 C CA . TYR A 1 97 ? -6.702 5.984 -12.476 1.00 70.88 97 TYR A CA 1
ATOM 766 C C . TYR A 1 97 ? -6.821 6.622 -11.092 1.00 70.88 97 TYR A C 1
ATOM 768 O O . TYR A 1 97 ? -5.944 6.374 -10.277 1.00 70.88 97 TYR A O 1
ATOM 776 N N . GLY A 1 98 ? -7.889 7.380 -10.818 1.00 81.00 98 GLY A N 1
ATOM 777 C CA . GLY A 1 98 ? -8.060 8.095 -9.555 1.00 81.00 98 GLY A CA 1
ATOM 778 C C . GLY A 1 98 ? -7.120 9.297 -9.421 1.00 81.00 98 GLY A C 1
ATOM 779 O O . GLY A 1 98 ? -6.489 9.728 -10.392 1.00 81.00 98 GLY A O 1
ATOM 780 N N . LYS A 1 99 ? -7.036 9.868 -8.221 1.00 86.31 99 LYS A N 1
ATOM 781 C CA . LYS A 1 99 ? -6.265 11.081 -7.942 1.00 86.31 99 LYS A CA 1
ATOM 782 C C . LYS A 1 99 ? -4.784 10.771 -7.791 1.00 86.31 99 LYS A C 1
ATOM 784 O O . LYS A 1 99 ? -4.374 9.983 -6.941 1.00 86.31 99 LYS A O 1
ATOM 789 N N . TYR A 1 100 ? -3.961 11.453 -8.576 1.00 86.06 100 TYR A N 1
ATOM 790 C CA . TYR A 1 100 ? -2.512 11.385 -8.437 1.00 86.06 100 TYR A CA 1
ATOM 791 C C . TYR A 1 100 ? -2.046 11.990 -7.100 1.00 86.06 100 TYR A C 1
ATOM 793 O O . TYR A 1 100 ? -2.375 13.133 -6.784 1.00 86.06 100 TYR A O 1
ATOM 801 N N . GLN A 1 101 ? -1.260 11.234 -6.330 1.00 88.06 101 GLN A N 1
ATOM 802 C CA . GLN A 1 101 ? -0.731 11.630 -5.015 1.00 88.06 101 GLN A CA 1
ATOM 803 C C . GLN A 1 101 ? 0.786 11.879 -5.013 1.00 88.06 101 GLN A C 1
ATOM 805 O O . GLN A 1 101 ? 1.330 12.300 -3.995 1.00 88.06 101 GLN A O 1
ATOM 810 N N . GLY A 1 102 ? 1.475 11.661 -6.139 1.00 86.75 102 GLY A N 1
ATOM 811 C CA . GLY A 1 102 ? 2.913 11.903 -6.269 1.00 86.75 102 GLY A CA 1
ATOM 812 C C . GLY A 1 102 ? 3.707 10.665 -6.677 1.00 86.75 102 GLY A C 1
ATOM 813 O O . GLY A 1 102 ? 3.152 9.656 -7.111 1.00 86.75 102 GLY A O 1
ATOM 814 N N . VAL A 1 103 ? 5.028 10.759 -6.537 1.00 89.00 103 VAL A N 1
ATOM 815 C CA . VAL A 1 103 ? 5.953 9.638 -6.732 1.00 89.00 103 VAL A CA 1
ATOM 816 C C . VAL A 1 103 ? 6.314 9.053 -5.371 1.00 89.00 103 VAL A C 1
ATOM 818 O O . VAL A 1 103 ? 6.647 9.790 -4.446 1.00 89.00 103 VAL A O 1
ATOM 821 N N . VAL A 1 104 ? 6.270 7.728 -5.253 1.00 92.38 104 VAL A N 1
ATOM 822 C CA . VAL A 1 104 ? 6.621 6.994 -4.037 1.00 92.38 104 VAL A CA 1
ATOM 823 C C . VAL A 1 104 ? 7.841 6.108 -4.262 1.00 92.38 104 VAL A C 1
ATOM 825 O O . VAL A 1 104 ? 7.956 5.444 -5.290 1.00 92.38 104 VAL A O 1
ATOM 828 N N . ARG A 1 105 ? 8.745 6.074 -3.277 1.00 92.00 105 ARG A N 1
ATOM 829 C CA . ARG A 1 105 ? 9.893 5.161 -3.215 1.00 92.00 105 ARG A CA 1
ATOM 830 C C . ARG A 1 105 ? 10.049 4.643 -1.792 1.00 92.00 105 ARG A C 1
ATOM 832 O O . ARG A 1 105 ? 9.945 5.409 -0.838 1.00 92.00 105 ARG A O 1
ATOM 839 N N . GLY A 1 106 ? 10.308 3.347 -1.642 1.00 93.69 106 GLY A N 1
ATOM 840 C CA . GLY A 1 106 ? 10.509 2.711 -0.339 1.00 93.69 106 GLY A CA 1
ATOM 841 C C . GLY A 1 106 ? 9.219 2.522 0.463 1.00 93.69 106 GLY A C 1
ATOM 842 O O . GLY A 1 106 ? 8.914 1.388 0.806 1.00 93.69 106 GLY A O 1
ATOM 843 N N . HIS A 1 107 ? 8.447 3.584 0.728 1.00 96.19 107 HIS A N 1
ATOM 844 C CA . HIS A 1 107 ? 7.209 3.515 1.515 1.00 96.19 107 HIS A CA 1
ATOM 845 C C . HIS A 1 107 ? 6.124 4.466 1.010 1.00 96.19 107 HIS A C 1
ATOM 847 O O . HIS A 1 107 ? 6.402 5.639 0.775 1.00 96.19 107 HIS A O 1
ATOM 853 N N . ILE A 1 108 ? 4.871 4.008 0.978 1.00 96.12 108 ILE A N 1
ATOM 854 C CA . ILE A 1 108 ? 3.700 4.895 0.986 1.00 96.12 108 ILE A CA 1
ATOM 855 C C . ILE A 1 108 ? 3.572 5.443 2.412 1.00 96.12 108 ILE A C 1
ATOM 857 O O . ILE A 1 108 ? 3.244 4.696 3.334 1.00 96.12 108 ILE A O 1
ATOM 861 N N . GLN A 1 109 ? 3.893 6.722 2.611 1.00 94.69 109 GLN A N 1
ATOM 862 C CA . GLN A 1 109 ? 3.968 7.352 3.935 1.00 94.69 109 GLN A CA 1
ATOM 863 C C . GLN A 1 109 ? 2.645 7.990 4.378 1.00 94.69 109 GLN A C 1
ATOM 865 O O . GLN A 1 109 ? 1.745 8.217 3.572 1.00 94.69 109 GLN A O 1
ATOM 870 N N . ASN A 1 110 ? 2.562 8.331 5.671 1.00 93.00 110 ASN A N 1
ATOM 871 C CA . ASN A 1 110 ? 1.459 9.089 6.275 1.00 93.00 110 ASN A CA 1
ATOM 872 C C . ASN A 1 110 ? 0.074 8.485 5.993 1.00 93.00 110 ASN A C 1
ATOM 874 O O . ASN A 1 110 ? -0.923 9.194 5.816 1.00 93.00 110 ASN A O 1
ATOM 878 N N . VAL A 1 111 ? -0.000 7.155 5.966 1.00 95.31 111 VAL A N 1
ATOM 879 C CA . VAL A 1 111 ? -1.238 6.434 5.715 1.00 95.31 111 VAL A CA 1
ATOM 880 C C . VAL A 1 111 ? -2.056 6.393 6.997 1.00 95.31 111 VAL A C 1
ATOM 882 O O . VAL A 1 111 ? -1.647 5.818 8.001 1.00 95.31 111 VAL A O 1
ATOM 885 N N . HIS A 1 112 ? -3.236 6.998 6.941 1.00 96.56 112 HIS A N 1
ATOM 886 C CA . HIS A 1 112 ? -4.229 6.956 8.004 1.00 96.56 112 HIS A CA 1
ATOM 887 C C . HIS A 1 112 ? -5.398 6.094 7.534 1.00 96.56 112 HIS A C 1
ATOM 889 O O . HIS A 1 112 ? -6.000 6.410 6.506 1.00 96.56 112 HIS A O 1
ATOM 895 N N . VAL A 1 113 ? -5.708 5.018 8.256 1.00 96.81 113 VAL A N 1
ATOM 896 C CA . VAL A 1 113 ? -6.838 4.129 7.952 1.00 96.81 113 VAL A CA 1
ATOM 897 C C . VAL A 1 113 ? -7.783 4.115 9.145 1.00 96.81 113 VAL A C 1
ATOM 899 O O . VAL A 1 113 ? -7.446 3.599 10.210 1.00 96.81 113 VAL A O 1
ATOM 902 N N . LYS A 1 114 ? -8.955 4.727 8.977 1.00 98.06 114 LYS A N 1
ATOM 903 C CA . LYS A 1 114 ? -10.018 4.799 9.989 1.00 98.06 114 LYS A CA 1
ATOM 904 C C . LYS A 1 114 ? -10.560 3.400 10.333 1.00 98.06 114 LYS A C 1
ATOM 906 O O . LYS A 1 114 ? -10.290 2.456 9.583 1.00 98.06 114 LYS A O 1
ATOM 911 N N . PRO A 1 115 ? -11.329 3.259 11.428 1.00 98.38 115 PRO A N 1
ATOM 912 C CA . PRO A 1 115 ? -11.988 2.000 11.761 1.00 98.38 115 PRO A CA 1
ATOM 913 C C . PRO A 1 115 ? -12.808 1.490 10.580 1.00 98.38 115 PRO A C 1
ATOM 915 O O . PRO A 1 115 ? -13.507 2.271 9.926 1.00 98.38 115 PRO A O 1
ATOM 918 N N . HIS A 1 116 ? -12.674 0.199 10.282 1.00 98.00 116 HIS A N 1
ATOM 919 C CA . HIS A 1 116 ? -13.365 -0.476 9.175 1.00 98.00 116 HIS A CA 1
ATOM 920 C C . HIS A 1 116 ? -13.121 0.134 7.775 1.00 98.00 116 HIS A C 1
ATOM 922 O O . HIS A 1 116 ? -13.856 -0.150 6.826 1.00 98.00 116 HIS A O 1
ATOM 928 N N . GLN A 1 117 ? -12.104 0.990 7.613 1.00 97.94 117 GLN A N 1
ATOM 929 C CA . GLN A 1 117 ? -11.797 1.642 6.342 1.00 97.94 117 GLN A CA 1
ATOM 930 C C . GLN A 1 117 ? -10.842 0.791 5.500 1.00 97.94 117 GLN A C 1
ATOM 932 O O . GLN A 1 117 ? -9.913 0.160 6.001 1.00 97.94 117 GLN A O 1
ATOM 937 N N . THR A 1 118 ? -11.019 0.856 4.181 1.00 97.50 118 THR A N 1
ATOM 938 C CA . THR A 1 118 ? -10.010 0.414 3.214 1.00 97.50 118 THR A CA 1
ATOM 939 C C . THR A 1 118 ? -9.484 1.610 2.438 1.00 97.50 118 THR A C 1
ATOM 941 O O . THR A 1 118 ? -10.263 2.432 1.954 1.00 97.50 118 THR A O 1
ATOM 944 N N . ARG A 1 119 ? -8.164 1.700 2.291 1.00 96.62 119 ARG A N 1
ATOM 945 C CA . ARG A 1 119 ? -7.521 2.581 1.312 1.00 96.62 119 ARG A CA 1
ATOM 946 C C . ARG A 1 119 ? -6.987 1.747 0.164 1.00 96.62 119 ARG A C 1
ATOM 948 O O . ARG A 1 119 ? -6.461 0.663 0.400 1.00 96.62 119 ARG A O 1
ATOM 955 N N . VAL A 1 120 ? -7.146 2.241 -1.060 1.00 95.88 120 VAL A N 1
ATOM 956 C CA . VAL A 1 120 ? -6.759 1.511 -2.268 1.00 95.88 120 VAL A CA 1
ATOM 957 C C . VAL A 1 120 ? -5.998 2.445 -3.189 1.00 95.88 120 VAL A C 1
ATOM 959 O O . VAL A 1 120 ? -6.480 3.519 -3.539 1.00 95.88 120 VAL A O 1
ATOM 962 N N . TRP A 1 121 ? -4.821 1.999 -3.602 1.00 95.62 121 TRP A N 1
ATOM 963 C CA . TRP A 1 121 ? -3.962 2.713 -4.521 1.00 95.62 121 TRP A CA 1
ATOM 964 C C . TRP A 1 121 ? -3.624 1.878 -5.736 1.00 95.62 121 TRP A C 1
ATOM 966 O O . TRP A 1 121 ? -3.638 0.647 -5.712 1.00 95.62 121 TRP A O 1
ATOM 976 N N . LYS A 1 122 ? -3.226 2.586 -6.781 1.00 93.06 122 LYS A N 1
ATOM 977 C CA . LYS A 1 122 ? -2.516 2.042 -7.923 1.00 93.06 122 LYS A CA 1
ATOM 978 C C . LYS A 1 122 ? -1.086 2.577 -7.923 1.00 93.06 122 LYS A C 1
ATOM 980 O O . LYS A 1 122 ? -0.875 3.784 -7.827 1.00 93.06 122 LYS A O 1
ATOM 985 N N . LEU A 1 123 ? -0.125 1.676 -8.085 1.00 92.81 123 LEU A N 1
ATOM 986 C CA . LEU A 1 123 ? 1.275 1.968 -8.357 1.00 92.81 123 LEU A CA 1
ATOM 987 C C . LEU A 1 123 ? 1.525 1.847 -9.860 1.00 92.81 123 LEU A C 1
ATOM 989 O O . LEU A 1 123 ? 1.420 0.760 -10.429 1.00 92.81 123 LEU A O 1
ATOM 993 N N . GLY A 1 124 ? 1.829 2.978 -10.491 1.00 89.56 124 GLY A N 1
ATOM 994 C CA . GLY A 1 124 ? 2.276 3.057 -11.876 1.00 89.56 124 GLY A CA 1
ATOM 995 C C . GLY A 1 124 ? 3.790 2.911 -11.965 1.00 89.56 124 GLY A C 1
ATOM 996 O O . GLY A 1 124 ? 4.510 3.659 -11.304 1.00 89.56 124 GLY A O 1
ATOM 997 N N . VAL A 1 125 ? 4.281 1.970 -12.768 1.00 83.00 125 VAL A N 1
ATOM 998 C CA . VAL A 1 125 ? 5.727 1.717 -12.892 1.00 83.00 125 VAL A CA 1
ATOM 999 C C . VAL A 1 125 ? 6.445 2.906 -13.539 1.00 83.00 125 VAL A C 1
ATOM 1001 O O . VAL A 1 125 ? 6.056 3.358 -14.616 1.00 83.00 125 VAL A O 1
ATOM 1004 N N . ILE A 1 126 ? 7.541 3.367 -12.925 1.00 83.81 126 ILE A N 1
ATOM 1005 C CA . ILE A 1 126 ? 8.478 4.317 -13.539 1.00 83.81 126 ILE A CA 1
ATOM 1006 C C . ILE A 1 126 ? 9.714 3.542 -14.000 1.00 83.81 126 ILE A C 1
ATOM 1008 O O . ILE A 1 126 ? 10.605 3.202 -13.222 1.00 83.81 126 ILE A O 1
ATOM 1012 N N . TRP A 1 127 ? 9.770 3.225 -15.290 1.00 73.12 127 TRP A N 1
ATOM 1013 C CA . TRP A 1 127 ? 10.891 2.477 -15.858 1.00 73.12 127 TRP A CA 1
ATOM 1014 C C . TRP A 1 127 ? 12.204 3.268 -15.746 1.00 73.12 127 TRP A C 1
ATOM 1016 O O . TRP A 1 127 ? 12.261 4.431 -16.134 1.00 73.12 127 TRP A O 1
ATOM 1026 N N . GLY A 1 128 ? 13.261 2.625 -15.234 1.00 67.19 128 GLY A N 1
ATOM 1027 C CA . GLY A 1 128 ? 14.595 3.230 -15.081 1.00 67.19 128 GLY A CA 1
ATOM 1028 C C . GLY A 1 128 ? 14.849 3.957 -13.753 1.00 67.19 128 GLY A C 1
ATOM 1029 O O . GLY A 1 128 ? 15.939 4.466 -13.545 1.00 67.19 128 GLY A O 1
ATOM 1030 N N . SER A 1 129 ? 13.901 3.964 -12.814 1.00 65.25 129 SER A N 1
ATOM 1031 C CA . SER A 1 129 ? 13.977 4.768 -11.580 1.00 65.25 129 SER A CA 1
ATOM 1032 C C . SER A 1 129 ? 14.981 4.310 -10.501 1.00 65.25 129 SER A C 1
ATOM 1034 O O . SER A 1 129 ? 14.976 4.857 -9.399 1.00 65.25 129 SER A O 1
ATOM 1036 N N . VAL A 1 130 ? 15.738 3.230 -10.720 1.00 57.62 130 VAL A N 1
ATOM 1037 C CA . VAL A 1 130 ? 16.592 2.631 -9.667 1.00 57.62 130 VAL A CA 1
ATOM 1038 C C . VAL A 1 130 ? 17.990 3.245 -9.631 1.00 57.62 130 VAL A C 1
ATOM 1040 O O . VAL A 1 130 ? 18.620 3.249 -8.572 1.00 57.62 130 VAL A O 1
ATOM 1043 N N . ASP A 1 131 ? 18.412 3.880 -10.717 1.00 46.84 131 ASP A N 1
ATOM 1044 C CA . ASP A 1 131 ? 19.649 4.647 -10.769 1.00 46.84 131 ASP A CA 1
ATOM 1045 C C . ASP A 1 131 ? 19.311 6.084 -10.378 1.00 46.84 131 ASP A C 1
ATOM 1047 O O . ASP A 1 131 ? 18.327 6.630 -10.860 1.00 46.84 131 ASP A O 1
ATOM 1051 N N . GLY A 1 132 ? 20.071 6.700 -9.472 1.00 44.88 132 GLY A N 1
ATOM 1052 C CA . GLY A 1 132 ? 19.851 8.065 -8.968 1.00 44.88 132 GLY A CA 1
ATOM 1053 C C . GLY A 1 132 ? 19.988 9.185 -10.013 1.00 44.88 132 GLY A C 1
ATOM 1054 O O . GLY A 1 132 ? 20.460 10.267 -9.686 1.00 44.88 132 GLY A O 1
ATOM 1055 N N . GLN A 1 133 ? 19.603 8.934 -11.259 1.00 39.47 133 GLN A N 1
ATOM 1056 C CA . GLN A 1 133 ? 19.405 9.907 -12.308 1.00 39.47 133 GLN A CA 1
ATOM 1057 C C . GLN A 1 133 ? 17.954 9.804 -12.771 1.00 39.47 133 GLN A C 1
ATOM 1059 O O . GLN A 1 133 ? 17.524 8.771 -13.280 1.00 39.47 133 GLN A O 1
ATOM 1064 N N . GLU A 1 134 ? 17.202 10.892 -12.615 1.00 43.09 134 GLU A N 1
ATOM 1065 C CA . GLU A 1 134 ? 15.958 11.118 -13.350 1.00 43.09 134 GLU A CA 1
ATOM 1066 C C . GLU A 1 134 ? 16.281 11.235 -14.854 1.00 43.09 134 GLU A C 1
ATOM 1068 O O . GLU A 1 134 ? 16.200 12.303 -15.459 1.00 43.09 134 GLU A O 1
ATOM 1073 N N . GLU A 1 135 ? 16.716 10.146 -15.491 1.00 40.12 135 GLU A N 1
ATOM 1074 C CA . GLU A 1 135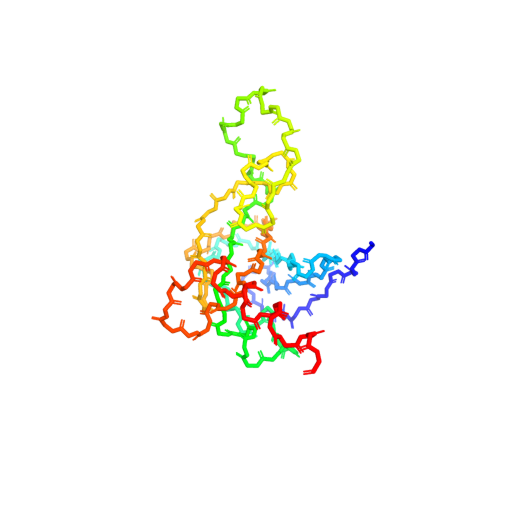 ? 16.812 10.093 -16.941 1.00 40.12 135 GLU A CA 1
ATOM 1075 C C . GLU A 1 135 ? 15.386 10.021 -17.488 1.00 40.12 135 GLU A C 1
ATOM 1077 O O . GLU A 1 135 ? 14.682 9.020 -17.358 1.00 40.12 135 GLU A O 1
ATOM 1082 N N . THR A 1 136 ? 14.951 11.128 -18.089 1.00 45.31 136 THR A N 1
ATOM 1083 C CA . THR A 1 136 ? 13.669 11.236 -18.792 1.00 45.31 136 THR A CA 1
ATOM 1084 C C . THR A 1 136 ? 13.408 10.007 -19.676 1.00 45.31 136 THR A C 1
ATOM 1086 O O . THR A 1 136 ? 14.293 9.530 -20.391 1.00 45.31 136 THR A O 1
ATOM 1089 N N . GLY A 1 137 ? 12.171 9.493 -19.663 1.00 43.72 137 GLY A N 1
ATOM 1090 C CA . GLY A 1 137 ? 11.790 8.234 -20.329 1.00 43.72 137 GLY A CA 1
ATOM 1091 C C . GLY A 1 137 ? 12.094 8.147 -21.836 1.00 43.72 137 GLY A C 1
ATOM 1092 O O . GLY A 1 137 ? 12.080 7.057 -22.405 1.00 43.72 137 GLY A O 1
ATOM 1093 N N . GLN A 1 138 ? 12.432 9.263 -22.490 1.00 42.62 138 GLN A N 1
ATOM 1094 C CA . GLN A 1 138 ? 12.902 9.298 -23.879 1.00 42.62 138 GLN A CA 1
ATOM 1095 C C . GLN A 1 138 ? 14.336 8.759 -24.053 1.00 42.62 138 GLN A C 1
ATOM 1097 O O . GLN A 1 138 ? 14.635 8.139 -25.076 1.00 42.62 138 GLN A O 1
ATOM 1102 N N . THR A 1 139 ? 15.213 8.934 -23.060 1.00 42.75 139 THR A N 1
ATOM 1103 C CA . THR A 1 139 ? 16.615 8.481 -23.106 1.00 42.75 139 THR A CA 1
ATOM 1104 C C . THR A 1 139 ? 16.714 6.955 -23.000 1.00 42.75 139 THR A C 1
ATOM 1106 O O . THR A 1 139 ? 17.494 6.320 -23.713 1.00 42.75 139 THR A O 1
ATOM 1109 N N . GLN A 1 140 ? 15.840 6.347 -22.194 1.00 47.00 140 GLN A N 1
ATOM 1110 C CA . GLN A 1 140 ? 15.755 4.895 -21.996 1.00 47.00 140 GLN A CA 1
ATOM 1111 C C . GLN A 1 140 ? 15.183 4.162 -23.229 1.00 47.00 140 GLN A C 1
ATOM 1113 O O . GLN A 1 140 ? 15.694 3.109 -23.618 1.00 47.00 140 GLN A O 1
ATOM 1118 N N . LEU A 1 141 ? 14.179 4.738 -23.908 1.00 45.53 141 LEU A N 1
ATOM 1119 C CA . LEU A 1 141 ? 13.615 4.174 -25.146 1.00 45.53 141 LEU A CA 1
ATOM 1120 C C . LEU A 1 141 ? 14.628 4.171 -26.304 1.00 45.53 141 LEU A C 1
ATOM 1122 O O . LEU A 1 141 ? 14.707 3.188 -27.042 1.00 45.53 141 LEU A O 1
ATOM 1126 N N . LYS A 1 142 ? 15.469 5.209 -26.423 1.00 47.03 142 LYS A N 1
ATOM 1127 C CA . LYS A 1 142 ? 16.548 5.263 -27.428 1.00 47.03 142 LYS A CA 1
ATOM 1128 C C . LYS A 1 142 ? 17.599 4.167 -27.235 1.00 47.03 142 LYS A C 1
ATOM 1130 O O . LYS A 1 142 ? 18.014 3.550 -28.212 1.00 47.03 142 LYS A O 1
ATOM 1135 N N . ARG A 1 143 ? 18.001 3.877 -25.990 1.00 50.03 143 ARG A N 1
ATOM 1136 C CA . ARG A 1 143 ? 18.960 2.791 -25.701 1.00 50.03 143 ARG A CA 1
ATOM 1137 C C . ARG A 1 143 ? 18.383 1.403 -25.985 1.00 50.03 143 ARG A C 1
ATOM 1139 O O . ARG A 1 143 ? 19.130 0.502 -26.351 1.00 50.03 143 ARG A O 1
ATOM 1146 N N . ARG A 1 144 ? 17.066 1.228 -25.846 1.00 52.41 144 ARG A N 1
ATOM 1147 C CA . ARG A 1 144 ? 16.384 -0.022 -26.213 1.00 52.41 144 ARG A CA 1
ATOM 1148 C C . ARG A 1 144 ? 16.237 -0.202 -27.723 1.00 52.41 144 ARG A C 1
ATOM 1150 O O . ARG A 1 144 ? 16.426 -1.321 -28.180 1.00 52.41 144 ARG A O 1
ATOM 1157 N N . GLY A 1 145 ? 15.987 0.863 -28.489 1.00 44.81 145 GLY A N 1
ATOM 1158 C CA . GLY A 1 145 ? 15.977 0.796 -29.958 1.00 44.81 145 GLY A CA 1
ATOM 1159 C C . GLY A 1 145 ? 17.316 0.336 -30.548 1.00 44.81 145 GLY A C 1
ATOM 1160 O O . GLY A 1 145 ? 17.337 -0.462 -31.473 1.00 44.81 145 GLY A O 1
ATOM 1161 N N . ALA A 1 146 ? 18.433 0.738 -29.937 1.00 44.94 146 ALA A N 1
ATOM 1162 C CA . ALA A 1 146 ? 19.776 0.358 -30.382 1.00 44.94 146 ALA A CA 1
ATOM 1163 C C . ALA A 1 146 ? 20.192 -1.087 -30.035 1.00 44.94 146 ALA A C 1
ATOM 1165 O O . ALA A 1 146 ? 21.242 -1.535 -30.476 1.00 44.94 146 ALA A O 1
ATOM 1166 N N . ARG A 1 147 ? 19.415 -1.819 -29.220 1.00 41.16 147 ARG A N 1
ATOM 1167 C CA . ARG A 1 147 ? 19.730 -3.207 -28.824 1.00 41.16 147 ARG A CA 1
ATOM 1168 C C . ARG A 1 147 ? 19.023 -4.278 -29.661 1.00 41.16 147 ARG A C 1
ATOM 1170 O O . ARG A 1 147 ? 19.259 -5.456 -29.418 1.00 41.16 147 ARG A O 1
ATOM 1177 N N . TYR A 1 148 ? 18.180 -3.881 -30.616 1.00 35.66 148 TYR A N 1
ATOM 1178 C CA . TYR A 1 148 ? 17.436 -4.800 -31.489 1.00 35.66 148 TYR A CA 1
ATOM 1179 C C . TYR A 1 148 ? 17.675 -4.562 -32.990 1.00 35.66 148 TYR A C 1
ATOM 1181 O O . TYR A 1 148 ? 16.976 -5.154 -33.807 1.00 35.66 148 TYR A O 1
ATOM 1189 N N . GLU A 1 149 ? 18.671 -3.756 -33.367 1.00 33.72 149 GLU A N 1
ATOM 1190 C CA . GLU A 1 149 ? 19.140 -3.663 -34.753 1.00 33.72 149 GLU A CA 1
ATOM 1191 C C . GLU A 1 149 ? 20.574 -4.207 -34.851 1.00 33.72 149 GLU A C 1
ATOM 1193 O O . GLU A 1 149 ? 21.516 -3.524 -34.460 1.00 33.72 149 GLU A O 1
ATOM 1198 N N . LEU A 1 150 ? 20.656 -5.441 -35.376 1.00 34.19 150 LEU A N 1
ATOM 1199 C CA . LEU A 1 150 ? 21.811 -6.181 -35.928 1.00 34.19 150 LEU A CA 1
ATOM 1200 C C . LEU A 1 150 ? 22.990 -6.509 -34.994 1.00 34.19 150 LEU A C 1
ATOM 1202 O O . LEU A 1 150 ? 23.831 -5.631 -34.708 1.00 34.19 150 LEU A O 1
#

Foldseek 3Di:
DWDDKDWLDWDDDAAGIWTWIWIADPVRKIKIKTWAQHAAKDWDKAFQCSNQVVHDPCSNFFKWWKAWPPAQAPDPPVPPPPDDDDPQDPPPPSVVANHTPGIDGGIRHGDIAHHRGMTMIMTHGDPPRNPPDPPRPVVVVVVVVVVPDD

Organism: NCBI:txid1051891

Secondary structure (DSSP, 8-state):
-PPPPEEEEEEEETTEEEEEEEEE-TTS-EEEEEEE-SSS-EEEEEEHHHHTTTS-HHHHH-EEEEEESSS--TT--S--------TTS----HHHH-EEEEEEESEEEEEEE-TT-EEEEEEEE-TTTTSSS---HHHHHHHHHTTS--

Radius of gyration: 17.4 Å; chains: 1; bounding box: 36×32×55 Å

pLDDT: mean 77.62, std 21.98, range [33.72, 98.56]

Sequence (150 aa):
MGSAANRIWKQEVAGGDLQLWVGWLTNWDTVVALMNTGEETIKTSVAIADVFTDGSDWSRKAAYYLYDLWELEDNVNANITMTPRAESVPRKDGRRYGKYQGVVRGHIQNVHVKPHQTRVWKLGVIWGSVDGQEETGQTQLKRRGARYEL

InterPro domains:
  IPR013780 Glycosyl hydrolase, all-beta [G3DSA:2.60.40.1180] (5-129)
  IPR041233 Alpha galactosidase, C-terminal domain [PF17801] (16-79)